Protein AF-G2IWZ7-F1 (afdb_monomer)

Mean predicted aligned error: 12.52 Å

Radius of gyration: 19.97 Å; Cα contacts (8 Å, |Δi|>4): 121; chains: 1; bounding box: 35×65×54 Å

Sequence (114 aa):
MKKKNARPTKAETSANTQPHHRTATPPAVSGQCAEVLAILRERPAYNVELKMEYGITESAARVFELIGQGFNIVTMIEPEITYKGRVRRRVARYTLRTPAWPRPGFLSDEGDAA

Nearest PDB structures (foldseek):
  4g6q-assembly1_A  TM=5.687E-01  e=1.544E-02  Kribbella flavida DSM 17836
  4g6q-assembly2_B  TM=4.692E-01  e=3.143E-02  Kribbella flavida DSM 17836

Secondary structure (DSSP, 8-state):
-----------------------SPPP---THHHHHHHHHHHS-EEHHHHHHTS--TTHHHHHHHHHHTT--EEEEEEEEEEETTEEEEEEEEEEEPSSSSSPTTTT--S----

Foldseek 3Di:
DDDDDDDDPDPPPPPPDDPDDDDVDQDDDDDLLVVLLVVQVVHKDKPCCCCPVVVNPPSVVSVVVSVVSQFQKDWDFAQWDQDPNDIDGRIIIIHGDPVRPRHPPVPDDPPDDD

Structure (mmCIF, N/CA/C/O backbone):
data_AF-G2IWZ7-F1
#
_entry.id   AF-G2IWZ7-F1
#
loop_
_atom_site.group_PDB
_atom_site.id
_atom_site.type_symbol
_atom_site.label_atom_id
_atom_site.label_alt_id
_atom_site.label_comp_id
_atom_site.label_asym_id
_atom_site.label_entity_id
_atom_site.label_seq_id
_atom_site.pdbx_PDB_ins_code
_atom_site.Cartn_x
_atom_site.Cartn_y
_atom_site.Cartn_z
_atom_site.occupancy
_atom_site.B_iso_or_equiv
_atom_site.auth_seq_id
_atom_site.auth_comp_id
_atom_site.auth_asym_id
_atom_site.auth_atom_id
_atom_site.pdbx_PDB_model_num
ATOM 1 N N . MET A 1 1 ? 17.289 49.599 -23.651 1.00 35.53 1 MET A N 1
ATOM 2 C CA . MET A 1 1 ? 16.434 48.878 -24.621 1.00 35.53 1 MET A CA 1
ATOM 3 C C . MET A 1 1 ? 17.028 47.488 -24.849 1.00 35.53 1 MET A C 1
ATOM 5 O O . MET A 1 1 ? 18.194 47.432 -25.190 1.00 35.53 1 MET A O 1
ATOM 9 N N . LYS A 1 2 ? 16.219 46.424 -24.662 1.00 47.31 2 LYS A N 1
ATOM 10 C CA . LYS A 1 2 ? 16.435 44.994 -25.029 1.00 47.31 2 LYS A CA 1
ATOM 11 C C . LYS A 1 2 ? 17.502 44.226 -24.205 1.00 47.31 2 LYS A C 1
ATOM 13 O O . LYS A 1 2 ? 18.670 44.562 -24.256 1.00 47.31 2 LYS A O 1
ATOM 18 N N . LYS A 1 3 ? 17.089 43.354 -23.259 1.00 40.50 3 LYS A N 1
ATOM 19 C CA . LYS A 1 3 ? 16.639 41.928 -23.389 1.00 40.50 3 LYS A CA 1
ATOM 20 C C . LYS A 1 3 ? 17.844 41.011 -23.686 1.00 40.50 3 LYS A C 1
ATOM 22 O O . LYS A 1 3 ? 18.590 41.335 -24.588 1.00 40.50 3 LYS A O 1
ATOM 27 N N . LYS A 1 4 ? 18.079 39.834 -23.101 1.00 46.09 4 LYS A N 1
ATOM 28 C CA . LYS A 1 4 ? 17.420 38.938 -22.129 1.00 46.09 4 LYS A CA 1
ATOM 29 C C . LYS A 1 4 ? 18.424 37.774 -21.986 1.00 46.09 4 LYS A C 1
ATOM 31 O O . LYS A 1 4 ? 18.747 37.169 -23.003 1.00 46.09 4 LYS A O 1
ATOM 36 N N . ASN A 1 5 ? 18.908 37.446 -20.788 1.00 45.81 5 ASN A N 1
ATOM 37 C CA . ASN A 1 5 ? 19.800 36.295 -20.591 1.00 45.81 5 ASN A CA 1
ATOM 38 C C . ASN A 1 5 ? 18.972 35.006 -20.715 1.00 45.81 5 ASN A C 1
ATOM 40 O O . ASN A 1 5 ? 18.141 34.711 -19.855 1.00 45.81 5 ASN A O 1
ATOM 44 N N . ALA A 1 6 ? 19.147 34.266 -21.810 1.00 44.94 6 ALA A N 1
ATOM 45 C CA . ALA A 1 6 ? 18.492 32.982 -22.024 1.00 44.94 6 ALA A CA 1
ATOM 46 C C . ALA A 1 6 ? 19.328 31.859 -21.392 1.00 44.94 6 ALA A C 1
ATOM 48 O O . ALA A 1 6 ? 20.399 31.508 -21.877 1.00 44.94 6 ALA A O 1
ATOM 49 N N . ARG A 1 7 ? 18.813 31.305 -20.292 1.00 46.66 7 ARG A N 1
ATOM 50 C CA . ARG A 1 7 ? 19.206 30.009 -19.729 1.00 46.66 7 ARG A CA 1
ATOM 51 C C . ARG A 1 7 ? 18.869 28.916 -20.761 1.00 46.66 7 ARG A C 1
ATOM 53 O O . ARG A 1 7 ? 17.717 28.886 -21.198 1.00 46.66 7 ARG A O 1
ATOM 60 N N . PRO A 1 8 ? 19.790 28.012 -21.135 1.00 45.03 8 PRO A N 1
ATOM 61 C CA . PRO A 1 8 ? 19.422 26.850 -21.930 1.00 45.03 8 PRO A CA 1
ATOM 62 C C . PRO A 1 8 ? 18.576 25.914 -21.059 1.00 45.03 8 PRO A C 1
ATOM 64 O O . PRO A 1 8 ? 19.047 25.349 -20.074 1.00 45.03 8 PRO A O 1
ATOM 67 N N . THR A 1 9 ? 17.295 25.785 -21.391 1.00 47.53 9 THR A N 1
ATOM 68 C CA . THR A 1 9 ? 16.421 24.735 -20.867 1.00 47.53 9 THR A CA 1
ATOM 69 C C . THR A 1 9 ? 16.613 23.496 -21.727 1.00 47.53 9 THR A C 1
ATOM 71 O O . THR A 1 9 ? 15.912 23.308 -22.719 1.00 47.53 9 THR A O 1
ATOM 74 N N . LYS A 1 10 ? 17.572 22.651 -21.356 1.00 35.78 10 LYS A N 1
ATOM 75 C CA . LYS A 1 10 ? 17.585 21.252 -21.778 1.00 35.78 10 LYS A CA 1
ATOM 76 C C . LYS A 1 10 ? 17.403 20.422 -20.513 1.00 35.78 10 LYS A C 1
ATOM 78 O O . LYS A 1 10 ? 18.362 20.071 -19.839 1.00 35.78 10 LYS A O 1
ATOM 83 N N . ALA A 1 11 ? 16.147 20.215 -20.125 1.00 41.09 11 ALA A N 1
ATOM 84 C CA . ALA A 1 11 ? 15.823 19.133 -19.212 1.00 41.09 11 ALA A CA 1
ATOM 85 C C . ALA A 1 11 ? 15.963 17.851 -20.035 1.00 41.09 11 ALA A C 1
ATOM 87 O O . ALA A 1 11 ? 15.047 17.457 -20.752 1.00 41.09 11 ALA A O 1
ATOM 88 N N . GLU A 1 12 ? 17.157 17.266 -20.023 1.00 39.94 12 GLU A N 1
ATOM 89 C CA . GLU A 1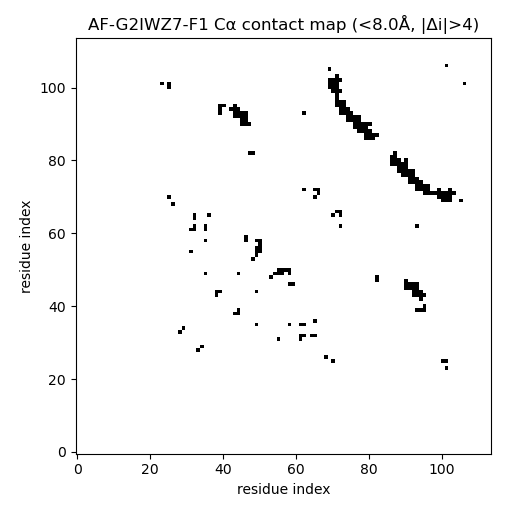 12 ? 17.357 15.903 -20.497 1.00 39.94 12 GLU A CA 1
ATOM 90 C C . GLU A 1 12 ? 16.702 14.990 -19.461 1.00 39.94 12 GLU A C 1
ATOM 92 O O . GLU A 1 12 ? 17.297 14.599 -18.461 1.00 39.94 12 GLU A O 1
ATOM 97 N N . THR A 1 13 ? 15.412 14.722 -19.664 1.00 42.56 13 THR A N 1
ATOM 98 C CA . THR A 1 13 ? 14.756 13.554 -19.092 1.00 42.56 13 THR A CA 1
ATOM 99 C C . THR A 1 13 ? 15.497 12.348 -19.649 1.00 42.56 13 THR A C 1
ATOM 101 O O . THR A 1 13 ? 15.306 11.974 -20.804 1.00 42.56 13 THR A O 1
ATOM 104 N N . SER A 1 14 ? 16.395 11.787 -18.843 1.00 45.47 14 SER A N 1
ATOM 105 C CA . SER A 1 14 ? 17.095 10.543 -19.138 1.00 45.47 14 SER A CA 1
ATOM 106 C C . SER A 1 14 ? 16.090 9.395 -19.231 1.00 45.47 14 SER A C 1
ATOM 108 O O . SER A 1 14 ? 15.867 8.666 -18.270 1.00 45.47 14 SER A O 1
ATOM 110 N N . ALA A 1 15 ? 15.480 9.224 -20.400 1.00 49.09 15 ALA A N 1
ATOM 111 C CA . ALA A 1 15 ? 14.915 7.956 -20.825 1.00 49.09 15 ALA A CA 1
ATOM 112 C C . ALA A 1 15 ? 16.078 7.094 -21.335 1.00 49.09 15 ALA A C 1
ATOM 114 O O . ALA A 1 15 ? 16.323 7.004 -22.535 1.00 49.09 15 ALA A O 1
ATOM 115 N N . ASN A 1 16 ? 16.863 6.526 -20.415 1.00 46.12 16 ASN A N 1
ATOM 116 C CA . ASN A 1 16 ? 17.843 5.510 -20.781 1.00 46.12 16 ASN A CA 1
ATOM 117 C C . ASN A 1 16 ? 17.131 4.153 -20.799 1.00 46.12 16 ASN A C 1
ATOM 119 O O . ASN A 1 16 ? 17.006 3.485 -19.774 1.00 46.12 16 ASN A O 1
ATOM 123 N N . THR A 1 17 ? 16.613 3.791 -21.970 1.00 53.25 17 THR A N 1
ATOM 124 C CA . THR A 1 17 ? 16.152 2.440 -22.284 1.00 53.25 17 THR A CA 1
ATOM 125 C C . THR A 1 17 ? 17.377 1.530 -22.343 1.00 53.25 17 THR A C 1
ATOM 127 O O . THR A 1 17 ? 18.115 1.557 -23.324 1.00 53.25 17 THR A O 1
ATOM 130 N N . GLN A 1 18 ? 17.608 0.726 -21.304 1.00 48.03 18 GLN A N 1
ATOM 131 C CA . GLN A 1 18 ? 18.542 -0.397 -21.386 1.00 48.03 18 GLN A CA 1
ATOM 132 C C . GLN A 1 18 ? 17.779 -1.723 -21.302 1.00 48.03 18 GLN A C 1
ATOM 134 O O . GLN A 1 18 ? 17.081 -1.951 -20.311 1.00 48.03 18 GLN A O 1
ATOM 139 N N . PRO A 1 19 ? 17.917 -2.617 -22.298 1.00 51.75 19 PRO A N 1
ATOM 140 C CA . PRO A 1 19 ? 17.451 -3.987 -22.193 1.00 51.75 19 PRO A CA 1
ATOM 141 C C . PRO A 1 19 ? 18.507 -4.771 -21.409 1.00 51.75 19 PRO A C 1
ATOM 143 O O . PRO A 1 19 ? 19.435 -5.345 -21.975 1.00 51.75 19 PRO A O 1
ATOM 146 N N . HIS A 1 20 ? 18.416 -4.746 -20.080 1.00 42.19 20 HIS A N 1
ATOM 147 C CA . HIS A 1 20 ? 19.252 -5.599 -19.243 1.00 42.19 20 HIS A CA 1
ATOM 148 C C . HIS A 1 20 ? 18.519 -6.913 -18.985 1.00 42.19 20 HIS A C 1
ATOM 150 O O . HIS A 1 20 ? 17.436 -6.925 -18.399 1.00 42.19 20 HIS A O 1
ATOM 156 N N . HIS A 1 21 ? 19.135 -8.020 -19.410 1.00 46.28 21 HIS A N 1
ATOM 157 C CA . HIS A 1 21 ? 18.826 -9.365 -18.937 1.00 46.28 21 HIS A CA 1
ATOM 158 C C . HIS A 1 21 ? 18.451 -9.332 -17.449 1.00 46.28 21 HIS A C 1
ATOM 160 O O . HIS A 1 21 ? 19.215 -8.833 -16.618 1.00 46.28 21 HIS A O 1
ATOM 166 N N . ARG A 1 22 ? 17.253 -9.844 -17.152 1.00 51.38 22 ARG A N 1
ATOM 167 C CA . ARG A 1 22 ? 16.605 -9.888 -15.838 1.00 51.38 22 ARG A CA 1
ATOM 168 C C . ARG A 1 22 ? 17.456 -10.639 -14.821 1.00 51.38 22 ARG A C 1
ATOM 170 O O . ARG A 1 22 ? 17.235 -11.813 -14.542 1.00 51.38 22 ARG A O 1
ATOM 177 N N . THR A 1 23 ? 18.414 -9.949 -14.222 1.00 53.00 23 THR A N 1
ATOM 178 C CA . THR A 1 23 ? 18.871 -10.315 -12.888 1.00 53.00 23 THR A CA 1
ATOM 179 C C . THR A 1 23 ? 17.706 -10.056 -11.937 1.00 53.00 23 THR A C 1
ATOM 181 O O . THR A 1 23 ? 17.015 -9.043 -12.042 1.00 53.00 23 THR A O 1
ATOM 184 N N . ALA A 1 24 ? 17.424 -11.026 -11.068 1.00 62.44 24 ALA A N 1
ATOM 185 C CA . ALA A 1 24 ? 16.289 -11.052 -10.147 1.00 62.44 24 ALA A CA 1
ATOM 186 C C . ALA A 1 24 ? 16.416 -10.015 -9.007 1.00 62.44 24 ALA A C 1
ATOM 188 O O . ALA A 1 24 ? 16.165 -10.319 -7.843 1.00 62.44 24 ALA A O 1
ATOM 189 N N . THR A 1 25 ? 16.848 -8.797 -9.325 1.00 64.75 25 THR A N 1
ATOM 190 C CA . THR A 1 25 ? 17.115 -7.739 -8.360 1.00 64.75 25 THR A CA 1
ATOM 191 C C . THR A 1 25 ? 15.966 -6.735 -8.411 1.00 64.75 25 THR A C 1
ATOM 193 O O . THR A 1 25 ? 15.721 -6.154 -9.470 1.00 64.75 25 THR A O 1
ATOM 196 N N . PRO A 1 26 ? 15.244 -6.510 -7.298 1.00 72.75 26 PRO A N 1
ATOM 197 C CA . PRO A 1 26 ? 14.215 -5.483 -7.260 1.00 72.75 26 PRO A CA 1
ATOM 198 C C . PRO A 1 26 ? 14.832 -4.101 -7.540 1.00 72.75 26 PRO A C 1
ATOM 200 O O . PRO A 1 26 ? 15.975 -3.852 -7.142 1.00 72.75 26 PRO A O 1
ATOM 203 N N . PRO A 1 27 ? 14.095 -3.191 -8.196 1.00 78.06 27 PRO A N 1
ATOM 204 C CA . PRO A 1 27 ? 14.587 -1.850 -8.479 1.00 78.06 27 PRO A CA 1
ATOM 205 C C . PRO A 1 27 ? 14.902 -1.095 -7.184 1.00 78.06 27 PRO A C 1
ATOM 207 O O . PRO A 1 27 ? 14.235 -1.269 -6.159 1.00 78.06 27 PRO A O 1
ATOM 210 N N . ALA A 1 28 ? 15.926 -0.241 -7.235 1.00 79.69 28 ALA A N 1
ATOM 211 C CA . ALA A 1 28 ? 16.299 0.600 -6.107 1.00 79.69 28 ALA A CA 1
ATOM 212 C C . ALA A 1 28 ? 15.196 1.637 -5.843 1.00 79.69 28 ALA A C 1
ATOM 214 O O . ALA A 1 28 ? 14.927 2.506 -6.672 1.00 79.69 28 ALA A O 1
ATOM 215 N N . VAL A 1 29 ? 14.562 1.541 -4.676 1.00 83.19 29 VAL A N 1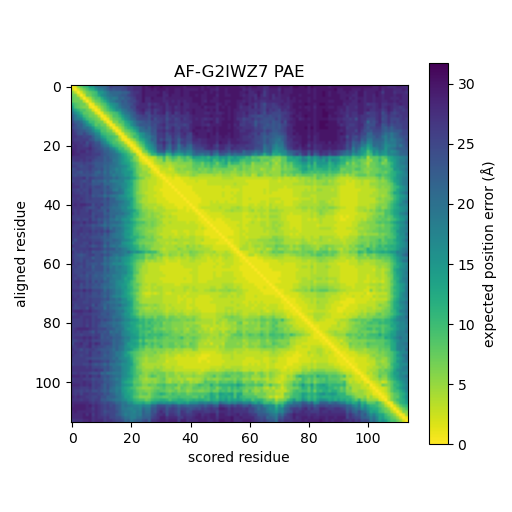
ATOM 216 C CA . VAL A 1 29 ? 13.589 2.518 -4.174 1.00 83.19 29 VAL A CA 1
ATOM 217 C C . VAL A 1 29 ? 14.258 3.408 -3.134 1.00 83.19 29 VAL A C 1
ATOM 219 O O . VAL A 1 29 ? 15.064 2.930 -2.338 1.00 83.19 29 VAL A O 1
ATOM 222 N N . SER A 1 30 ? 13.937 4.701 -3.124 1.00 83.50 30 SER A N 1
ATOM 223 C CA . SER A 1 30 ? 14.490 5.673 -2.173 1.00 83.50 30 SER A CA 1
ATOM 224 C C . SER A 1 30 ? 13.397 6.553 -1.555 1.00 83.50 30 SER A C 1
ATOM 226 O O . SER A 1 30 ? 12.259 6.593 -2.032 1.00 83.50 30 SER A O 1
ATOM 228 N N . GLY A 1 31 ? 13.734 7.225 -0.448 1.00 87.56 31 GLY A N 1
ATOM 229 C CA . GLY A 1 31 ? 12.828 8.119 0.279 1.00 87.56 31 GLY A CA 1
ATOM 230 C C . GLY A 1 31 ? 11.570 7.414 0.795 1.00 87.56 31 GLY A C 1
ATOM 231 O O . GLY A 1 31 ? 11.622 6.262 1.223 1.00 87.56 31 GLY A O 1
ATOM 232 N N . GLN A 1 32 ? 10.423 8.090 0.684 1.00 86.56 32 GLN A N 1
ATOM 233 C CA . GLN A 1 32 ? 9.140 7.594 1.195 1.00 86.56 32 GLN A CA 1
ATOM 234 C C . GLN A 1 32 ? 8.703 6.262 0.561 1.00 86.56 32 GLN A C 1
ATOM 236 O O . GLN A 1 32 ? 8.047 5.464 1.223 1.00 86.56 32 GLN A O 1
ATOM 241 N N . CYS A 1 33 ? 9.065 5.978 -0.697 1.00 87.50 33 CYS A N 1
ATOM 242 C CA . CYS A 1 33 ? 8.760 4.685 -1.324 1.00 87.50 33 CYS A CA 1
ATOM 243 C C . CYS A 1 33 ? 9.522 3.531 -0.661 1.00 87.50 33 CYS A C 1
ATOM 245 O O . CYS A 1 33 ? 8.957 2.452 -0.480 1.00 87.50 33 CYS A O 1
ATOM 247 N N . ALA A 1 34 ? 10.781 3.758 -0.273 1.00 89.19 34 ALA A N 1
ATOM 248 C CA . ALA A 1 34 ? 11.571 2.767 0.452 1.00 89.19 34 ALA A CA 1
ATOM 249 C C . ALA A 1 34 ? 10.994 2.508 1.848 1.00 89.19 34 ALA A C 1
ATOM 251 O O . ALA A 1 34 ? 10.897 1.356 2.262 1.00 89.19 34 ALA A O 1
ATOM 252 N N . GLU A 1 35 ? 10.549 3.564 2.532 1.00 90.00 35 GLU A N 1
ATOM 253 C CA . GLU A 1 35 ? 9.886 3.456 3.834 1.00 90.00 35 GLU A CA 1
ATOM 254 C C . GLU A 1 35 ? 8.581 2.658 3.736 1.00 90.00 35 GLU A C 1
ATOM 256 O O . GLU A 1 35 ? 8.392 1.698 4.480 1.00 90.00 35 GLU A O 1
ATOM 261 N N . VAL A 1 36 ? 7.713 2.973 2.764 1.00 90.44 36 VAL A N 1
ATOM 262 C CA . VAL A 1 36 ? 6.487 2.194 2.515 1.00 90.44 36 VAL A CA 1
ATOM 263 C C . VAL A 1 36 ? 6.822 0.731 2.236 1.00 90.44 36 VAL A C 1
ATOM 265 O O . VAL A 1 36 ? 6.190 -0.157 2.802 1.00 90.44 36 VAL A O 1
ATOM 268 N N . LEU A 1 37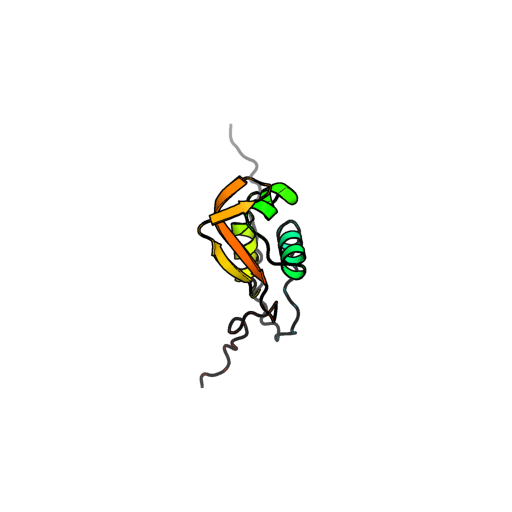 ? 7.819 0.457 1.391 1.00 90.44 37 LEU A N 1
ATOM 269 C CA . LEU A 1 37 ? 8.204 -0.914 1.068 1.00 90.44 37 LEU A CA 1
ATOM 270 C C . LEU A 1 37 ? 8.732 -1.670 2.296 1.00 90.44 37 LEU A C 1
ATOM 272 O O . LEU A 1 37 ? 8.395 -2.841 2.468 1.00 90.44 37 LEU A O 1
ATOM 276 N N . ALA A 1 38 ? 9.531 -1.021 3.146 1.00 90.12 38 ALA A N 1
ATOM 277 C CA . ALA A 1 38 ? 10.032 -1.608 4.385 1.00 90.12 38 ALA A CA 1
ATOM 278 C C . ALA A 1 38 ? 8.878 -1.981 5.328 1.00 90.12 38 ALA A C 1
ATOM 280 O O . ALA A 1 38 ? 8.808 -3.118 5.788 1.00 90.12 38 ALA A O 1
ATOM 281 N N . ILE A 1 39 ? 7.912 -1.078 5.510 1.00 91.25 39 ILE A N 1
ATOM 282 C CA . ILE A 1 39 ? 6.720 -1.333 6.329 1.00 91.25 39 ILE A CA 1
ATOM 283 C C . ILE A 1 39 ? 5.923 -2.516 5.765 1.00 91.25 39 ILE A C 1
ATOM 285 O O . ILE A 1 39 ? 5.565 -3.430 6.506 1.00 91.25 39 ILE A O 1
ATOM 289 N N . LEU A 1 40 ? 5.685 -2.538 4.448 1.00 91.00 40 LEU A N 1
ATOM 290 C CA . LEU A 1 40 ? 4.914 -3.597 3.789 1.00 91.00 40 LEU A CA 1
ATOM 291 C C . LEU A 1 40 ? 5.606 -4.965 3.792 1.00 91.00 40 LEU A C 1
ATOM 293 O O . LEU A 1 40 ? 4.926 -5.982 3.644 1.00 91.00 40 LEU A O 1
ATOM 297 N N . ARG A 1 41 ? 6.936 -5.003 3.943 1.00 90.00 41 ARG A N 1
ATOM 298 C CA . ARG A 1 41 ? 7.706 -6.243 4.120 1.00 90.00 41 ARG A CA 1
ATOM 299 C C . ARG A 1 41 ? 7.516 -6.851 5.501 1.00 90.00 41 ARG A C 1
ATOM 301 O O . ARG A 1 41 ? 7.488 -8.071 5.612 1.00 90.00 41 ARG A O 1
ATOM 308 N N . GLU A 1 42 ? 7.394 -6.019 6.527 1.00 90.31 42 GLU A N 1
ATOM 309 C CA . GLU A 1 42 ? 7.161 -6.483 7.894 1.00 90.31 42 GLU A CA 1
ATOM 310 C C . GLU A 1 42 ? 5.703 -6.887 8.102 1.00 90.31 42 GLU A C 1
ATOM 312 O O . GLU A 1 42 ? 5.421 -7.924 8.704 1.00 90.31 42 GLU A O 1
ATOM 317 N N . ARG A 1 43 ? 4.762 -6.073 7.606 1.00 90.75 43 ARG A N 1
ATOM 318 C CA . ARG A 1 43 ? 3.331 -6.306 7.804 1.00 90.75 43 ARG A CA 1
ATOM 319 C C . ARG A 1 43 ? 2.449 -5.584 6.784 1.00 90.75 43 ARG A C 1
ATOM 321 O O . ARG A 1 43 ? 2.817 -4.534 6.264 1.00 90.75 43 ARG A O 1
ATOM 328 N N . PRO A 1 44 ? 1.228 -6.089 6.537 1.00 92.12 44 PRO A N 1
ATOM 329 C CA . PRO A 1 44 ? 0.204 -5.319 5.842 1.00 92.12 44 PRO A CA 1
ATOM 330 C C . PRO A 1 44 ? -0.058 -3.994 6.565 1.00 92.12 44 PRO A C 1
ATOM 332 O O . PRO A 1 44 ? -0.173 -3.979 7.791 1.00 92.12 44 PRO A O 1
ATOM 335 N N . ALA A 1 45 ? -0.200 -2.905 5.811 1.00 92.62 45 ALA A N 1
ATOM 336 C CA . ALA A 1 45 ? -0.392 -1.569 6.370 1.00 92.62 45 ALA A CA 1
ATOM 337 C C . ALA A 1 45 ? -1.612 -0.869 5.769 1.00 92.62 45 ALA A C 1
ATOM 339 O O . ALA A 1 45 ? -1.921 -1.009 4.582 1.00 92.62 45 ALA A O 1
ATOM 340 N N . TYR A 1 46 ? -2.300 -0.080 6.592 1.00 92.25 46 TYR A N 1
ATOM 341 C CA . TYR A 1 46 ? -3.435 0.738 6.165 1.00 92.25 46 TYR A CA 1
ATOM 342 C C . TYR A 1 46 ? -2.986 2.139 5.751 1.00 92.25 46 TYR A C 1
ATOM 344 O O . TYR A 1 46 ? -2.051 2.691 6.328 1.00 92.25 46 TYR A O 1
ATOM 352 N N . ASN A 1 47 ? -3.700 2.786 4.823 1.00 90.56 47 ASN A N 1
ATOM 353 C CA . ASN A 1 47 ? -3.374 4.167 4.434 1.00 90.56 47 ASN A CA 1
ATOM 354 C C . ASN A 1 47 ? -3.416 5.143 5.628 1.00 90.56 47 ASN A C 1
ATOM 356 O O . ASN A 1 47 ? -2.635 6.092 5.677 1.00 90.56 47 ASN A O 1
ATOM 360 N N . VAL A 1 48 ? -4.303 4.881 6.597 1.00 90.25 48 VAL A N 1
ATOM 361 C CA . VAL A 1 48 ? -4.497 5.714 7.789 1.00 90.25 48 VAL A CA 1
ATOM 362 C C . VAL A 1 48 ? -3.292 5.580 8.704 1.00 90.25 48 VAL A C 1
ATOM 364 O O . VAL A 1 48 ? -2.817 6.576 9.237 1.00 90.25 48 VAL A O 1
ATOM 367 N N . GLU A 1 49 ? -2.776 4.364 8.840 1.00 90.62 49 GLU A N 1
ATOM 368 C CA . GLU A 1 49 ? -1.585 4.064 9.622 1.00 90.62 49 GLU A CA 1
ATOM 369 C C . GLU A 1 49 ? -0.334 4.670 8.987 1.00 90.62 49 GLU A C 1
ATOM 371 O O . GLU A 1 49 ? 0.401 5.389 9.657 1.00 90.62 49 GLU A O 1
ATOM 376 N N . LEU A 1 50 ? -0.154 4.495 7.673 1.00 89.38 50 LEU A N 1
ATOM 377 C CA . LEU A 1 50 ? 0.952 5.106 6.927 1.00 89.38 50 LEU A CA 1
ATOM 378 C C . LEU A 1 50 ? 0.967 6.634 7.077 1.00 89.38 50 LEU A C 1
ATOM 380 O O . LEU A 1 50 ? 2.025 7.239 7.232 1.00 89.38 50 LEU A O 1
ATOM 384 N N . LYS A 1 51 ? -0.208 7.266 7.088 1.00 89.06 51 LYS A N 1
ATOM 385 C CA . LYS A 1 51 ? -0.319 8.715 7.265 1.00 89.06 51 LYS A CA 1
ATOM 386 C C . LYS A 1 51 ? -0.097 9.160 8.711 1.00 89.06 51 LYS A C 1
ATOM 388 O O . LYS A 1 51 ? 0.561 10.170 8.930 1.00 89.06 51 LYS A O 1
ATOM 393 N N . MET A 1 52 ? -0.695 8.471 9.682 1.00 88.25 52 MET A N 1
ATOM 394 C CA . MET A 1 52 ? -0.701 8.915 11.080 1.00 88.25 52 MET A CA 1
ATOM 395 C C . MET A 1 52 ? 0.554 8.519 11.854 1.00 88.25 52 MET A C 1
ATOM 397 O O . MET A 1 52 ? 0.969 9.284 12.713 1.00 88.25 52 MET A O 1
ATOM 401 N N . GLU A 1 53 ? 1.119 7.343 11.589 1.00 88.19 53 GLU A N 1
ATOM 402 C CA . GLU A 1 53 ? 2.282 6.823 12.319 1.00 88.19 53 GLU A CA 1
ATOM 403 C C . GLU A 1 53 ? 3.593 7.199 11.617 1.00 88.19 53 GLU A C 1
ATOM 405 O O . GLU A 1 53 ? 4.554 7.593 12.266 1.00 88.19 53 GLU A O 1
ATOM 410 N N . TYR A 1 54 ? 3.605 7.148 10.280 1.00 86.31 54 TYR A N 1
ATOM 411 C CA . TYR A 1 54 ? 4.816 7.352 9.476 1.00 86.31 54 TYR A CA 1
ATOM 412 C C . TYR A 1 54 ? 4.843 8.700 8.732 1.00 86.31 54 TYR A C 1
ATOM 414 O O . TYR A 1 54 ? 5.788 8.992 8.008 1.00 86.31 54 TYR A O 1
ATOM 422 N N . GLY A 1 55 ? 3.808 9.540 8.870 1.00 86.44 55 GLY A N 1
ATOM 423 C CA . GLY A 1 55 ? 3.757 10.864 8.230 1.00 86.44 55 GLY A CA 1
ATOM 424 C C 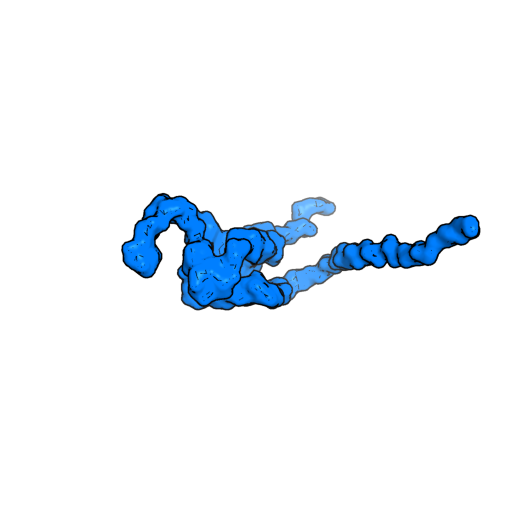. GLY A 1 55 ? 3.639 10.836 6.697 1.00 86.44 55 GLY A C 1
ATOM 425 O O . GLY A 1 55 ? 3.839 11.856 6.034 1.00 86.44 55 GLY A O 1
ATOM 426 N N . ILE A 1 56 ? 3.295 9.687 6.108 1.00 86.50 56 ILE A N 1
ATOM 427 C CA . ILE A 1 56 ? 3.246 9.495 4.655 1.00 86.50 56 ILE A CA 1
ATOM 428 C C . ILE A 1 56 ? 1.893 9.981 4.131 1.00 86.50 56 ILE A C 1
ATOM 430 O O . ILE A 1 56 ? 0.909 9.239 4.053 1.00 86.50 56 ILE A O 1
ATOM 434 N N . THR A 1 57 ? 1.838 11.266 3.782 1.00 77.44 57 THR A N 1
ATOM 435 C CA . THR 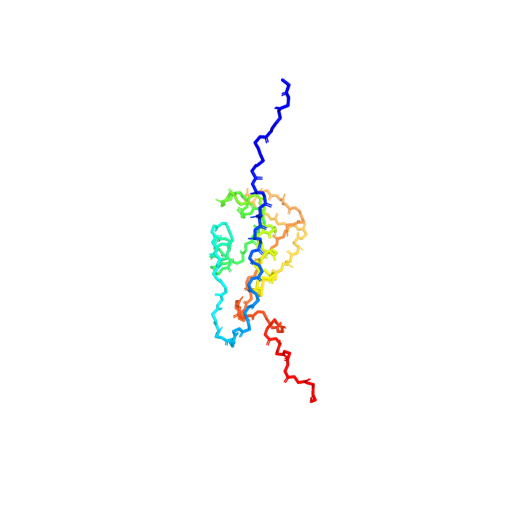A 1 57 ? 0.597 11.945 3.371 1.00 77.44 57 THR A CA 1
ATOM 436 C C . THR A 1 57 ? -0.007 11.365 2.085 1.00 77.44 57 THR A C 1
ATOM 438 O O . THR A 1 57 ? -1.231 11.294 1.970 1.00 77.44 57 THR A O 1
ATOM 441 N N . GLU A 1 58 ? 0.826 10.882 1.159 1.00 85.69 58 GLU A N 1
ATOM 442 C CA . GLU A 1 58 ? 0.427 10.379 -0.167 1.00 85.69 58 GLU A CA 1
ATOM 443 C C . GLU A 1 58 ? 0.693 8.873 -0.326 1.00 85.69 58 GLU A C 1
ATOM 445 O O . GLU A 1 58 ? 1.170 8.404 -1.358 1.00 85.69 58 GLU A O 1
ATOM 450 N N . SER A 1 59 ? 0.382 8.088 0.709 1.00 87.62 59 SER A N 1
ATOM 451 C CA . SER A 1 59 ? 0.675 6.646 0.748 1.00 87.62 59 SER A CA 1
ATOM 452 C C . SER A 1 59 ? 0.154 5.864 -0.464 1.00 87.62 59 SER A C 1
ATOM 454 O O . SER A 1 59 ? 0.855 4.992 -0.966 1.00 87.62 59 SER A O 1
ATOM 456 N N . ALA A 1 60 ? -1.030 6.201 -0.984 1.00 88.25 60 ALA A N 1
ATOM 457 C CA . ALA A 1 60 ? -1.568 5.568 -2.190 1.00 88.25 60 ALA A CA 1
ATOM 458 C C . ALA A 1 60 ? -0.676 5.801 -3.418 1.00 88.25 60 ALA A C 1
ATOM 460 O O . ALA A 1 60 ? -0.353 4.846 -4.118 1.00 88.25 60 ALA A O 1
ATOM 461 N N . ALA A 1 61 ? -0.240 7.044 -3.652 1.00 90.19 61 ALA A N 1
ATOM 462 C CA . ALA A 1 61 ? 0.624 7.379 -4.781 1.00 90.19 61 ALA A CA 1
ATOM 463 C C . ALA A 1 61 ? 1.942 6.597 -4.709 1.00 90.19 61 ALA A C 1
ATOM 465 O O . ALA A 1 61 ? 2.320 5.955 -5.683 1.00 90.19 61 ALA A O 1
ATOM 466 N N . ARG A 1 62 ? 2.565 6.543 -3.522 1.00 89.75 62 ARG A N 1
ATOM 467 C CA . ARG A 1 62 ? 3.809 5.785 -3.298 1.00 89.75 62 ARG A CA 1
ATOM 468 C C . ARG A 1 62 ? 3.639 4.289 -3.558 1.00 89.75 62 ARG A C 1
ATOM 470 O O . ARG A 1 62 ? 4.496 3.667 -4.175 1.00 89.75 62 ARG A O 1
ATOM 477 N N . VAL A 1 63 ? 2.514 3.705 -3.143 1.00 90.12 63 VAL A N 1
ATOM 478 C CA . VAL A 1 63 ? 2.206 2.298 -3.444 1.00 90.12 63 VAL A CA 1
ATOM 479 C C . VAL A 1 63 ? 2.023 2.075 -4.946 1.00 90.12 63 VAL A C 1
ATOM 481 O O . VAL A 1 63 ? 2.540 1.095 -5.478 1.00 90.12 63 VAL A O 1
ATOM 484 N N . PHE A 1 64 ? 1.334 2.973 -5.651 1.00 89.44 64 PHE A N 1
ATOM 485 C CA . PHE A 1 64 ? 1.186 2.865 -7.104 1.00 89.44 64 PHE A CA 1
ATOM 486 C C . PHE A 1 64 ? 2.520 3.014 -7.849 1.00 89.44 64 PHE A C 1
ATOM 488 O O . PHE A 1 64 ? 2.735 2.287 -8.817 1.00 89.44 64 PHE A O 1
ATOM 495 N N . GLU A 1 65 ? 3.438 3.866 -7.380 1.00 90.19 65 GLU A N 1
ATOM 496 C CA . GLU A 1 65 ? 4.805 3.943 -7.917 1.00 90.19 65 GLU A CA 1
ATOM 497 C C . GLU A 1 65 ? 5.535 2.595 -7.785 1.00 90.19 65 GLU A C 1
ATOM 499 O O . GLU A 1 65 ? 6.094 2.098 -8.764 1.00 90.19 65 GLU A O 1
ATOM 504 N N . LEU A 1 66 ? 5.453 1.945 -6.616 1.00 89.00 66 LEU A N 1
ATOM 505 C CA . LEU A 1 66 ? 6.019 0.607 -6.399 1.00 89.00 66 LEU A CA 1
ATOM 506 C C . LEU A 1 66 ? 5.373 -0.445 -7.324 1.00 89.00 66 LEU A C 1
ATOM 508 O O . LEU A 1 66 ? 6.062 -1.270 -7.924 1.00 89.00 66 LEU A O 1
ATOM 512 N N . ILE A 1 67 ? 4.052 -0.414 -7.505 1.00 88.88 67 ILE A N 1
ATOM 513 C CA . ILE A 1 67 ? 3.360 -1.328 -8.431 1.00 88.88 67 ILE A CA 1
ATOM 514 C C . ILE A 1 67 ? 3.817 -1.100 -9.881 1.00 88.88 67 ILE A C 1
ATOM 516 O O . ILE A 1 67 ? 3.982 -2.070 -10.627 1.00 88.88 67 ILE A O 1
ATOM 520 N N . GLY A 1 68 ? 4.042 0.157 -10.279 1.00 84.31 68 GLY A N 1
ATOM 521 C CA . GLY A 1 68 ? 4.575 0.532 -11.593 1.00 84.31 68 GLY A CA 1
ATOM 522 C C . GLY A 1 68 ? 6.001 0.029 -11.830 1.00 84.31 68 GLY A C 1
ATOM 523 O O . GLY A 1 68 ? 6.336 -0.378 -12.937 1.00 84.31 68 GLY A O 1
ATOM 524 N N . GLN A 1 69 ? 6.807 -0.048 -10.771 1.00 84.81 69 GLN A N 1
ATOM 525 C CA . GLN A 1 69 ? 8.141 -0.661 -10.774 1.00 84.81 69 GLN A CA 1
ATOM 526 C C . GLN A 1 69 ? 8.123 -2.203 -10.768 1.00 84.81 69 GLN A C 1
ATOM 528 O O . GLN A 1 69 ? 9.174 -2.849 -10.804 1.00 84.81 69 GLN A O 1
ATOM 533 N N . GLY A 1 70 ? 6.935 -2.810 -10.720 1.00 85.50 70 GLY A N 1
ATOM 534 C CA . GLY A 1 70 ? 6.758 -4.257 -10.783 1.00 85.50 70 GLY A CA 1
ATOM 535 C C . GLY A 1 70 ? 6.722 -4.958 -9.434 1.00 85.50 70 GLY A C 1
ATOM 536 O O . GLY A 1 70 ? 6.775 -6.188 -9.403 1.00 85.50 70 GLY A O 1
ATOM 537 N N . PHE A 1 71 ? 6.619 -4.226 -8.320 1.00 89.00 71 PHE A N 1
ATOM 538 C CA . PHE A 1 71 ? 6.384 -4.845 -7.017 1.00 89.00 71 PHE A CA 1
ATOM 539 C C . PHE A 1 71 ? 4.987 -5.473 -6.951 1.00 89.00 71 PHE A C 1
ATOM 541 O O . PHE A 1 71 ? 4.008 -4.963 -7.504 1.00 89.00 71 PHE A O 1
ATOM 548 N N . ASN A 1 72 ? 4.893 -6.600 -6.253 1.00 90.44 72 ASN A N 1
ATOM 549 C CA . ASN A 1 72 ? 3.672 -7.380 -6.105 1.00 90.44 72 ASN A CA 1
ATOM 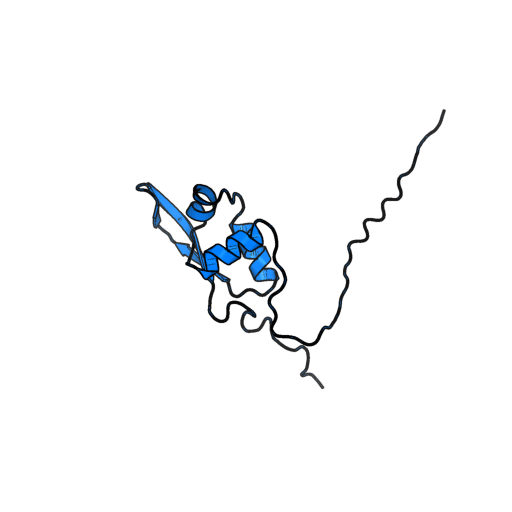550 C C . ASN A 1 72 ? 2.871 -6.910 -4.886 1.00 90.44 72 ASN A C 1
ATOM 552 O O . ASN A 1 72 ? 2.842 -7.568 -3.844 1.00 90.44 72 ASN A O 1
ATOM 556 N N . ILE A 1 73 ? 2.259 -5.731 -4.991 1.00 91.94 73 ILE A N 1
ATOM 557 C CA . ILE A 1 73 ? 1.463 -5.146 -3.908 1.00 91.94 73 ILE A 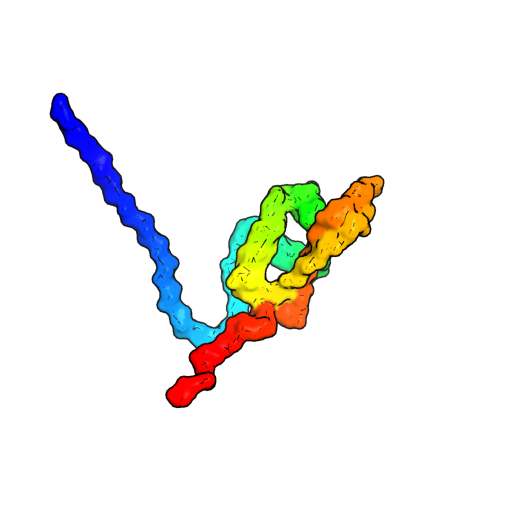CA 1
ATOM 558 C C . ILE A 1 73 ? -0.018 -5.257 -4.255 1.00 91.94 73 ILE A C 1
ATOM 560 O O . ILE A 1 73 ? -0.459 -4.814 -5.313 1.00 91.94 73 ILE A O 1
ATOM 564 N N . VAL A 1 74 ? -0.792 -5.838 -3.340 1.00 91.69 74 VAL A N 1
ATOM 565 C CA . VAL A 1 74 ? -2.249 -5.931 -3.435 1.00 91.69 74 VAL A CA 1
ATOM 566 C C . VAL A 1 74 ? -2.876 -4.849 -2.572 1.00 91.69 74 VAL A C 1
ATOM 568 O O . VAL A 1 74 ? -2.582 -4.742 -1.380 1.00 91.69 74 VAL A O 1
ATOM 571 N N . THR A 1 75 ? -3.778 -4.086 -3.180 1.00 93.31 75 THR A N 1
ATOM 572 C CA . THR A 1 75 ? -4.589 -3.074 -2.506 1.00 93.31 75 THR A CA 1
ATOM 573 C C . THR A 1 75 ? -6.001 -3.613 -2.315 1.00 93.31 75 THR A C 1
ATOM 575 O O . THR A 1 75 ? -6.666 -3.955 -3.290 1.00 93.31 75 THR A O 1
ATOM 578 N N . MET A 1 76 ? -6.475 -3.672 -1.073 1.00 93.31 76 MET A N 1
ATOM 579 C CA . MET A 1 76 ? -7.867 -3.984 -0.740 1.00 93.31 76 MET A CA 1
ATOM 580 C C . MET A 1 76 ? -8.522 -2.786 -0.061 1.00 93.31 76 MET A C 1
ATOM 582 O O . MET A 1 76 ? -7.903 -2.135 0.775 1.00 93.31 76 MET A O 1
ATOM 586 N N . ILE A 1 77 ? -9.772 -2.486 -0.410 1.00 92.50 77 ILE A N 1
ATOM 587 C CA . ILE A 1 77 ? -10.549 -1.438 0.257 1.00 92.50 77 ILE A CA 1
ATOM 588 C C . ILE A 1 77 ? -11.384 -2.104 1.344 1.00 92.50 77 ILE A C 1
ATOM 590 O O . ILE A 1 77 ? -12.328 -2.830 1.048 1.00 92.50 77 ILE A O 1
ATOM 594 N N . GLU A 1 78 ? -11.045 -1.830 2.596 1.00 91.69 78 GLU A N 1
ATOM 595 C CA . GLU A 1 78 ? -11.811 -2.288 3.747 1.00 91.6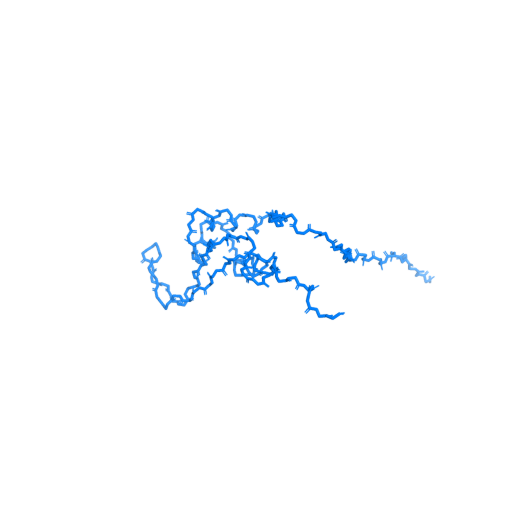9 78 GLU A CA 1
ATOM 596 C C . GLU A 1 78 ? -12.989 -1.328 3.991 1.00 91.69 78 GLU A C 1
ATOM 598 O O . GLU A 1 78 ? -12.793 -0.103 4.063 1.00 91.69 78 GLU A O 1
ATOM 603 N N . PRO A 1 79 ? -14.227 -1.843 4.109 1.00 89.00 79 PRO A N 1
ATOM 604 C CA . PRO A 1 79 ? -15.413 -1.007 4.258 1.00 89.00 79 PRO A CA 1
ATOM 605 C C . PRO A 1 79 ? -15.409 -0.256 5.591 1.00 89.00 79 PRO A C 1
ATOM 607 O O . PRO A 1 79 ? -15.781 0.919 5.621 1.00 89.00 79 PRO A O 1
ATOM 610 N N . GLU A 1 80 ? -14.939 -0.896 6.662 1.00 91.00 80 GLU A N 1
ATOM 611 C CA . GLU A 1 80 ? -14.872 -0.338 8.007 1.00 91.00 80 GLU A CA 1
ATOM 612 C C . GLU A 1 80 ? -13.724 -0.981 8.800 1.00 91.00 80 GLU A C 1
ATOM 614 O O . GLU A 1 80 ? -13.616 -2.201 8.861 1.00 91.00 80 GLU A O 1
ATOM 619 N N . ILE A 1 81 ? -12.864 -0.158 9.403 1.00 90.81 81 ILE A N 1
ATOM 620 C CA . ILE A 1 81 ? -11.808 -0.590 10.325 1.00 90.81 81 ILE A CA 1
ATOM 621 C C . ILE A 1 81 ? -11.848 0.254 11.598 1.00 90.81 81 ILE A C 1
ATOM 623 O O . ILE A 1 81 ? -12.165 1.446 11.559 1.00 90.81 81 ILE A O 1
ATOM 627 N N . THR A 1 82 ? -11.451 -0.323 12.726 1.00 90.31 82 THR A N 1
ATOM 628 C CA . THR A 1 82 ? -11.206 0.434 13.958 1.00 90.31 82 THR A CA 1
ATOM 629 C C . THR A 1 82 ? -9.713 0.709 14.081 1.00 90.31 82 THR A C 1
ATOM 631 O O . THR A 1 82 ? -8.922 -0.209 14.269 1.00 90.31 82 THR A O 1
ATOM 634 N N . TYR A 1 83 ? -9.314 1.978 13.989 1.00 86.38 83 TYR A N 1
ATOM 635 C CA . TYR A 1 83 ? -7.923 2.407 14.139 1.00 86.38 83 TYR A CA 1
ATOM 636 C C . TYR A 1 83 ? -7.784 3.372 15.321 1.00 86.38 83 TYR A C 1
ATOM 638 O O . TYR A 1 83 ? -8.449 4.409 15.351 1.00 86.38 83 TYR A O 1
ATOM 646 N N . LYS A 1 84 ? -6.940 3.025 16.307 1.00 86.38 84 LYS A N 1
ATOM 647 C CA . LYS A 1 84 ? -6.741 3.774 17.571 1.00 86.38 84 LYS A CA 1
ATOM 648 C C . LYS A 1 84 ? -8.069 4.221 18.222 1.00 86.38 84 LYS A C 1
ATOM 650 O O . LYS A 1 84 ? -8.249 5.386 18.567 1.00 86.38 84 LYS A O 1
ATOM 655 N N . GLY A 1 85 ? -9.032 3.299 18.326 1.00 88.81 85 GLY A N 1
ATOM 656 C CA . GLY A 1 85 ? -10.345 3.547 18.941 1.00 88.81 85 GLY A CA 1
ATOM 657 C C . GLY A 1 85 ? -11.325 4.374 18.098 1.00 88.81 85 GLY A C 1
ATOM 658 O O . GLY A 1 85 ? -12.413 4.689 18.569 1.00 88.81 85 GLY A O 1
ATOM 659 N N . ARG A 1 86 ? -10.979 4.727 16.851 1.00 87.94 86 ARG A N 1
ATOM 660 C CA . ARG A 1 86 ? -11.868 5.439 15.922 1.00 87.94 86 ARG A CA 1
ATOM 661 C C . ARG A 1 86 ? -12.225 4.561 14.734 1.00 87.94 86 ARG A C 1
ATOM 663 O O . ARG A 1 86 ? -11.351 3.977 14.098 1.00 87.94 86 ARG A O 1
ATOM 670 N N . VAL A 1 87 ? -13.510 4.526 14.401 1.00 90.81 87 VAL A N 1
ATOM 671 C CA . VAL A 1 87 ? -14.001 3.832 13.211 1.00 90.81 87 VAL A CA 1
ATOM 672 C C . VAL A 1 87 ? -13.670 4.660 11.969 1.00 90.81 87 VAL A C 1
ATOM 674 O O . VAL A 1 87 ? -13.963 5.856 11.894 1.00 90.81 87 VAL A O 1
ATOM 677 N N . ARG A 1 88 ? -13.026 4.031 10.989 1.00 88.69 88 ARG A N 1
ATOM 678 C CA . ARG A 1 88 ? -12.683 4.610 9.691 1.00 88.69 88 ARG A CA 1
ATOM 679 C C . ARG A 1 88 ? -13.292 3.750 8.601 1.00 88.69 88 ARG A C 1
ATOM 681 O O . ARG A 1 88 ? -13.139 2.536 8.609 1.00 88.69 88 ARG A O 1
ATOM 688 N N . ARG A 1 89 ? -13.967 4.394 7.656 1.00 91.44 89 ARG A N 1
ATOM 689 C CA . ARG A 1 89 ? -14.622 3.721 6.534 1.00 91.44 89 ARG A CA 1
ATOM 690 C C . ARG A 1 89 ? -13.827 3.901 5.253 1.00 91.44 89 ARG A C 1
ATOM 692 O O . ARG A 1 89 ? -13.167 4.928 5.096 1.00 91.44 89 ARG A O 1
ATOM 699 N N . ARG A 1 90 ? -13.943 2.931 4.341 1.00 89.12 90 ARG A N 1
ATOM 700 C CA . ARG A 1 90 ? -13.294 2.937 3.016 1.00 89.12 90 ARG A CA 1
ATOM 701 C C . ARG A 1 90 ? -11.777 3.125 3.106 1.00 89.12 90 ARG A C 1
ATOM 703 O O . ARG A 1 90 ? -11.208 4.000 2.456 1.00 89.12 90 ARG A O 1
ATOM 710 N N . VAL A 1 91 ? -11.123 2.329 3.947 1.00 90.81 91 VAL A N 1
ATOM 711 C CA . VAL A 1 91 ? -9.674 2.426 4.151 1.00 90.81 91 VAL A CA 1
ATOM 712 C C . VAL A 1 91 ? -8.956 1.457 3.226 1.00 90.81 91 VAL A C 1
ATOM 714 O O . VAL A 1 91 ? -9.285 0.278 3.178 1.00 90.81 91 VAL A O 1
ATOM 717 N N . ALA A 1 92 ? -7.947 1.945 2.506 1.00 93.19 92 ALA A N 1
ATOM 718 C CA . ALA A 1 92 ? -7.088 1.079 1.712 1.00 93.19 92 ALA A CA 1
ATOM 719 C C . ALA A 1 92 ? -6.099 0.335 2.618 1.00 93.19 92 ALA A C 1
ATOM 721 O O . ALA A 1 92 ? -5.389 0.950 3.419 1.00 93.19 92 ALA A O 1
ATOM 722 N N . ARG A 1 93 ? -6.054 -0.983 2.460 1.00 94.25 93 ARG A N 1
ATOM 723 C CA . ARG A 1 93 ? -5.093 -1.905 3.046 1.00 94.25 93 ARG A CA 1
ATOM 724 C C . ARG A 1 93 ? -4.157 -2.385 1.951 1.00 94.25 93 ARG A C 1
ATOM 726 O O . ARG A 1 93 ? -4.595 -2.945 0.949 1.00 94.25 93 ARG A O 1
ATOM 733 N N . TYR A 1 94 ? -2.869 -2.196 2.170 1.00 94.06 94 TYR A N 1
ATOM 734 C CA . TYR A 1 94 ? -1.823 -2.620 1.257 1.00 94.06 94 TYR A CA 1
ATOM 735 C C . TYR A 1 94 ? -1.141 -3.857 1.824 1.00 94.06 94 TYR A C 1
ATOM 737 O O . TYR A 1 94 ? -0.844 -3.930 3.016 1.00 94.06 94 TYR A O 1
ATOM 745 N N . THR A 1 95 ? -0.925 -4.857 0.978 1.00 92.38 95 THR A N 1
ATOM 746 C CA . THR A 1 95 ? -0.262 -6.106 1.357 1.00 92.38 95 THR A CA 1
ATOM 747 C C . THR A 1 95 ? 0.767 -6.467 0.302 1.00 92.38 95 THR A C 1
ATOM 749 O O . THR A 1 95 ? 0.426 -6.584 -0.875 1.00 92.38 95 THR A O 1
ATOM 752 N N . LEU A 1 96 ? 2.012 -6.676 0.722 1.00 92.12 96 LEU A N 1
ATOM 753 C CA . LEU A 1 96 ? 3.043 -7.227 -0.146 1.00 92.12 96 LEU A CA 1
ATOM 754 C C . LEU A 1 96 ? 2.820 -8.737 -0.280 1.00 92.12 96 LEU A C 1
ATOM 756 O O . LEU A 1 96 ? 2.727 -9.454 0.715 1.00 92.12 96 LEU A O 1
ATOM 760 N N . ARG A 1 97 ? 2.670 -9.219 -1.512 1.00 89.06 97 ARG A N 1
ATOM 761 C CA . ARG A 1 97 ? 2.533 -10.647 -1.816 1.00 89.06 97 ARG A CA 1
ATOM 762 C C . ARG A 1 97 ? 3.903 -11.277 -2.028 1.00 89.06 97 ARG A C 1
ATOM 764 O O . ARG A 1 97 ? 4.866 -10.586 -2.329 1.00 89.06 97 ARG A O 1
ATOM 771 N N . THR A 1 98 ? 3.967 -12.599 -1.917 1.00 82.56 98 THR A N 1
ATOM 772 C CA . THR A 1 98 ? 5.163 -13.384 -2.246 1.00 82.56 98 THR A CA 1
ATOM 773 C C . THR A 1 98 ? 5.006 -13.979 -3.650 1.00 82.56 98 THR A C 1
ATOM 775 O O . THR A 1 98 ? 3.962 -14.578 -3.913 1.00 82.56 98 THR A O 1
ATOM 778 N N . PRO A 1 99 ? 5.996 -13.842 -4.551 1.00 81.56 99 PRO A N 1
ATOM 779 C CA . PRO A 1 99 ? 7.226 -13.058 -4.398 1.00 81.56 99 PRO A CA 1
ATOM 780 C C . PRO A 1 99 ? 6.937 -11.549 -4.339 1.00 81.56 99 PRO A C 1
ATOM 782 O O . PRO A 1 99 ? 6.056 -11.064 -5.047 1.00 81.56 99 PRO A O 1
ATOM 785 N N . ALA A 1 100 ? 7.687 -10.820 -3.499 1.00 82.19 100 ALA A N 1
ATOM 786 C CA . ALA A 1 100 ? 7.557 -9.362 -3.332 1.00 82.19 100 ALA A CA 1
ATOM 787 C C . ALA A 1 100 ? 7.843 -8.601 -4.632 1.00 82.19 100 ALA A C 1
ATOM 789 O O . ALA A 1 100 ? 7.251 -7.559 -4.913 1.00 82.19 100 ALA A O 1
ATOM 790 N N . TRP A 1 101 ? 8.760 -9.149 -5.419 1.00 83.12 101 TRP A N 1
ATOM 791 C CA . TRP A 1 101 ? 9.112 -8.743 -6.764 1.00 83.12 101 TRP A CA 1
ATOM 792 C C . TRP A 1 101 ? 9.764 -9.959 -7.447 1.00 83.12 101 TRP A C 1
ATOM 794 O O . TRP A 1 101 ? 10.429 -10.738 -6.759 1.00 83.12 101 TRP A O 1
ATOM 804 N N . PRO A 1 102 ? 9.614 -10.138 -8.761 1.00 77.88 102 PRO A N 1
ATOM 805 C CA . PRO A 1 102 ? 8.694 -9.409 -9.625 1.00 77.88 102 PRO A CA 1
ATOM 806 C C . PRO A 1 102 ? 7.249 -9.852 -9.386 1.00 77.88 102 PRO A C 1
ATOM 808 O O . PRO A 1 102 ? 6.985 -11.006 -9.043 1.00 77.88 102 PRO A O 1
ATOM 811 N N . ARG A 1 103 ? 6.286 -8.953 -9.606 1.00 80.81 103 ARG A N 1
ATOM 812 C CA . ARG A 1 103 ? 4.887 -9.372 -9.709 1.00 80.81 103 ARG A CA 1
ATOM 813 C C . ARG A 1 103 ? 4.747 -10.360 -10.883 1.00 80.81 103 ARG A C 1
ATOM 815 O O . ARG A 1 103 ? 5.372 -10.140 -11.931 1.00 80.81 103 ARG A O 1
ATOM 822 N N . PRO A 1 104 ? 3.949 -11.433 -10.741 1.00 75.50 104 PRO A N 1
ATOM 823 C CA . PRO A 1 104 ? 3.703 -12.373 -11.830 1.00 75.50 104 PRO A CA 1
ATOM 824 C C . PRO A 1 104 ? 3.297 -11.633 -13.113 1.00 75.50 104 PRO A C 1
ATOM 826 O O . PRO A 1 104 ? 2.470 -10.724 -13.068 1.00 75.50 104 PRO A O 1
ATOM 829 N N . GLY A 1 105 ? 3.923 -11.968 -14.242 1.00 73.81 105 GLY A N 1
ATOM 830 C CA . GLY A 1 105 ? 3.646 -11.343 -15.542 1.00 73.81 105 GLY A CA 1
ATOM 831 C C . GLY A 1 105 ? 4.280 -9.965 -15.792 1.00 73.81 105 GLY A C 1
ATOM 832 O O . GLY A 1 105 ? 4.200 -9.460 -16.902 1.00 73.81 105 GLY A O 1
ATOM 833 N N . PHE A 1 106 ? 4.953 -9.345 -14.815 1.00 73.06 106 PHE A N 1
ATOM 834 C CA . PHE A 1 106 ? 5.830 -8.179 -15.078 1.00 73.06 106 PHE A CA 1
ATOM 835 C C . PHE A 1 106 ? 7.154 -8.612 -15.711 1.00 73.06 106 PHE A C 1
ATOM 837 O O . PHE A 1 106 ? 7.686 -7.994 -16.626 1.00 73.06 106 PHE A O 1
ATOM 844 N N . LEU A 1 107 ? 7.595 -9.762 -15.212 1.00 69.00 107 LEU A N 1
ATOM 845 C CA . LEU A 1 107 ? 8.458 -10.781 -15.780 1.00 69.00 107 LEU A CA 1
ATOM 846 C C . LEU A 1 107 ? 8.193 -11.311 -17.200 1.00 69.00 107 LEU A C 1
ATOM 848 O O . LEU A 1 107 ? 8.964 -12.148 -17.646 1.00 69.00 107 LEU A O 1
ATOM 852 N N . SER A 1 108 ? 7.102 -10.964 -17.889 1.00 63.22 108 SER A N 1
ATOM 853 C CA . SER A 1 108 ? 6.820 -11.620 -19.176 1.00 63.22 108 SER A CA 1
ATOM 854 C C . SER A 1 108 ? 7.811 -11.145 -20.229 1.00 63.22 108 SER A C 1
ATOM 856 O O . SER A 1 108 ? 8.004 -9.948 -20.427 1.00 63.22 108 SER A O 1
ATOM 858 N N . ASP A 1 109 ? 8.563 -12.098 -20.758 1.00 53.69 109 ASP A N 1
ATOM 859 C CA . ASP A 1 109 ? 9.537 -11.928 -21.824 1.00 53.69 109 ASP A CA 1
ATOM 860 C C . ASP A 1 109 ? 8.781 -11.597 -23.111 1.00 53.69 109 ASP A C 1
ATOM 862 O O . ASP A 1 109 ? 7.918 -12.361 -23.541 1.00 53.69 109 ASP A O 1
ATOM 866 N N . GLU A 1 110 ? 9.060 -10.440 -23.700 1.00 50.12 110 GLU A N 1
ATOM 867 C CA . GLU A 1 110 ? 8.760 -10.203 -25.109 1.00 50.12 110 GLU A CA 1
ATOM 868 C C . GLU A 1 110 ? 9.797 -11.008 -25.909 1.00 50.12 110 GLU A C 1
ATOM 870 O O . GLU A 1 110 ? 10.820 -10.482 -26.337 1.00 50.12 110 GLU A O 1
ATOM 875 N N . GLY A 1 111 ? 9.583 -12.324 -25.977 1.00 56.19 111 GLY A N 1
ATOM 876 C CA . GLY A 1 111 ? 10.547 -13.288 -26.507 1.00 56.19 111 GLY A CA 1
ATOM 877 C C . GLY A 1 111 ? 9.914 -14.594 -26.984 1.00 56.19 111 GLY A C 1
ATOM 878 O O . GLY A 1 111 ? 10.552 -15.636 -26.921 1.00 56.19 111 GLY A O 1
ATOM 879 N N . ASP A 1 112 ? 8.666 -14.549 -27.459 1.00 50.72 112 ASP A N 1
ATOM 880 C CA . ASP A 1 112 ? 8.087 -15.635 -28.260 1.00 50.72 112 ASP A CA 1
ATOM 881 C C . ASP A 1 112 ? 7.105 -15.053 -29.288 1.00 50.72 112 ASP A C 1
ATOM 883 O O . ASP A 1 112 ? 5.905 -14.931 -29.045 1.00 50.72 112 ASP A O 1
ATOM 887 N N . ALA A 1 113 ? 7.644 -14.594 -30.419 1.00 44.44 113 ALA A N 1
ATOM 888 C CA . ALA A 1 113 ? 6.903 -14.478 -31.671 1.00 44.44 113 ALA A CA 1
ATOM 889 C C . ALA A 1 113 ? 7.872 -14.411 -32.866 1.00 44.44 113 ALA A C 1
ATOM 891 O O . ALA A 1 113 ? 8.284 -13.326 -33.271 1.00 44.44 113 ALA A O 1
ATOM 892 N N . ALA A 1 114 ? 8.120 -15.607 -33.414 1.00 39.84 114 ALA A N 1
ATOM 893 C CA . ALA A 1 114 ? 8.504 -15.948 -34.793 1.00 39.84 114 ALA A CA 1
ATOM 894 C C . ALA A 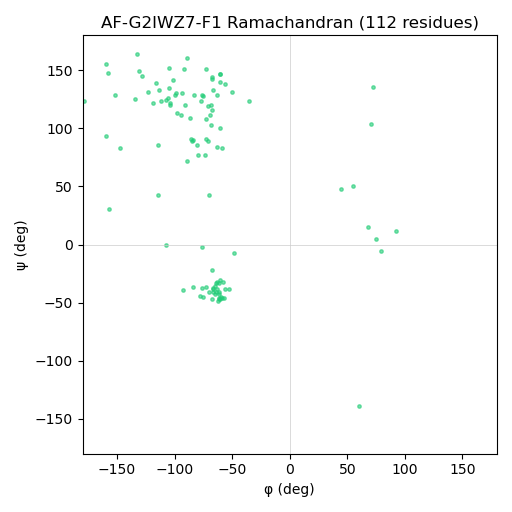1 114 ? 9.929 -15.638 -35.289 1.00 39.84 114 ALA A C 1
ATOM 896 O O . ALA A 1 114 ? 10.266 -14.459 -35.528 1.00 39.84 114 ALA A O 1
#

Solvent-accessible surface area (backbone atoms only — not comparable to full-atom values): 7330 Å² total; per-residue (Å²): 133,83,90,77,93,80,76,86,85,74,83,77,75,81,79,78,86,72,95,67,81,83,64,98,65,75,77,91,64,63,72,71,45,33,51,53,50,54,49,30,70,78,39,69,45,39,48,67,50,40,31,73,76,68,65,35,83,58,44,68,59,42,51,51,53,43,42,72,72,28,34,22,65,47,79,44,74,39,69,68,46,76,55,96,91,39,83,43,64,68,41,47,34,38,32,57,38,87,57,51,56,64,20,89,73,67,73,59,71,97,78,84,83,135

pLDDT: mean 76.37, std 18.75, range [35.53, 94.25]